Protein AF-A0A4Y2FVD0-F1 (afdb_monomer_lite)

Sequence (126 aa):
MMRSLWSGCLIALPSGAGVAMSVLGGNGASLVGVAISASLLPPTVNCGLLWGLGAIKTVRSLYQNTYVVYDIYNHTVKPALLPPDTYTPTYYPLMDKECAVLGIVSFLLTILNIICIIIAALIILK

Radius of gyration: 20.22 Å; chains: 1; bounding box: 35×23×65 Å

Foldseek 3Di:
DVVVLVVLLVLLQVLLVLQLVQVVVVNRPVVSVVSLCVSLVPLQVLLVVLQVLLVVLVVVQVVFDWDFDPDPDTDTDTPSQADDPVDDQDPDRGSSVSSNVSSVVSVVSSVVSVVSSVVSNVVSVD

Structure (mmCIF, N/CA/C/O backbone):
data_AF-A0A4Y2FVD0-F1
#
_entry.id   AF-A0A4Y2FVD0-F1
#
loop_
_atom_site.group_PDB
_atom_site.id
_atom_site.type_symbol
_atom_site.label_atom_id
_atom_site.label_alt_id
_atom_site.label_comp_id
_atom_site.label_asym_id
_atom_site.label_entity_id
_atom_site.label_seq_id
_atom_site.pdbx_PDB_ins_code
_atom_site.Cartn_x
_atom_site.Cartn_y
_atom_site.Cartn_z
_atom_site.occupancy
_atom_site.B_iso_or_equiv
_atom_site.auth_seq_id
_atom_site.auth_comp_id
_atom_site.auth_asym_id
_atom_site.auth_atom_id
_atom_site.pdbx_PDB_model_num
ATOM 1 N N . MET A 1 1 ? -8.919 -10.065 -3.965 1.00 47.81 1 MET A N 1
ATOM 2 C CA . MET A 1 1 ? -9.178 -8.690 -3.485 1.00 47.81 1 MET A CA 1
ATOM 3 C C . MET A 1 1 ? -10.252 -8.612 -2.392 1.00 47.81 1 MET A C 1
ATOM 5 O O . MET A 1 1 ? -9.992 -8.010 -1.366 1.00 47.81 1 MET A O 1
ATOM 9 N N . MET A 1 2 ? -11.409 -9.284 -2.517 1.00 35.03 2 MET A N 1
ATOM 10 C CA . MET A 1 2 ? -12.434 -9.313 -1.445 1.00 35.03 2 MET A CA 1
ATOM 11 C C . MET A 1 2 ? -11.895 -9.835 -0.089 1.00 35.03 2 MET A C 1
ATOM 13 O O . MET A 1 2 ? -12.249 -9.331 0.972 1.00 35.03 2 MET A O 1
ATOM 17 N N . ARG A 1 3 ? -10.963 -10.803 -0.129 1.00 46.72 3 ARG A N 1
ATOM 18 C CA . ARG A 1 3 ? -10.301 -11.371 1.062 1.00 46.72 3 ARG A CA 1
ATOM 19 C C . ARG A 1 3 ? -9.406 -10.380 1.815 1.00 46.72 3 ARG A C 1
ATOM 21 O O . ARG A 1 3 ? -9.342 -10.479 3.032 1.00 46.72 3 ARG A O 1
ATOM 28 N N . SER A 1 4 ? -8.745 -9.442 1.127 1.00 51.31 4 SER A N 1
ATOM 29 C CA . SER A 1 4 ? -7.853 -8.465 1.777 1.00 51.31 4 SER A CA 1
ATOM 30 C C . SER A 1 4 ? -8.629 -7.342 2.465 1.00 51.31 4 SER A C 1
ATOM 32 O O . SER A 1 4 ? -8.194 -6.842 3.498 1.00 51.31 4 SER A O 1
ATOM 34 N N . LEU A 1 5 ? -9.799 -6.984 1.925 1.00 52.66 5 LEU A N 1
ATOM 35 C CA . LEU A 1 5 ? -10.711 -6.018 2.539 1.00 52.66 5 LEU A CA 1
ATOM 36 C C . LEU A 1 5 ? -11.284 -6.569 3.855 1.00 52.66 5 LEU A C 1
ATOM 38 O O . LEU A 1 5 ? -11.264 -5.893 4.880 1.00 52.66 5 LEU A O 1
ATOM 42 N N . TRP A 1 6 ? -11.726 -7.832 3.836 1.00 49.53 6 TRP A N 1
ATOM 43 C CA . TRP A 1 6 ? -12.277 -8.508 5.012 1.00 49.53 6 TRP A CA 1
ATOM 44 C C . TRP A 1 6 ? -11.220 -8.747 6.097 1.00 49.53 6 TRP A C 1
ATOM 46 O O . TRP A 1 6 ? -11.475 -8.491 7.272 1.00 49.53 6 TRP A O 1
ATOM 56 N N . SER A 1 7 ? -10.011 -9.184 5.720 1.00 50.53 7 SER A N 1
ATOM 57 C CA . SER A 1 7 ? -8.919 -9.372 6.684 1.00 50.53 7 SER A CA 1
ATOM 58 C C . SER A 1 7 ? -8.431 -8.049 7.279 1.00 50.53 7 SER A C 1
ATOM 60 O O . SER A 1 7 ? -8.112 -8.007 8.462 1.00 50.53 7 SER A O 1
ATOM 62 N N . GLY A 1 8 ? -8.407 -6.965 6.491 1.00 54.03 8 GLY A N 1
ATOM 63 C CA . GLY A 1 8 ? -8.070 -5.622 6.975 1.00 54.03 8 GLY A CA 1
ATOM 64 C C . GLY A 1 8 ? -9.090 -5.094 7.984 1.00 54.03 8 GLY A C 1
ATOM 65 O O . GLY A 1 8 ? -8.706 -4.638 9.057 1.00 54.03 8 GLY A O 1
ATOM 66 N N . CYS A 1 9 ? -10.384 -5.264 7.696 1.00 55.81 9 CYS A N 1
ATOM 67 C CA . CYS A 1 9 ? -11.471 -4.887 8.602 1.00 55.81 9 CYS A CA 1
ATOM 68 C C . CYS A 1 9 ? -11.419 -5.667 9.933 1.00 55.81 9 CYS A C 1
ATOM 70 O O . CYS A 1 9 ? -11.507 -5.075 11.009 1.00 55.81 9 CYS A O 1
ATOM 72 N N . LEU A 1 10 ? -11.176 -6.984 9.880 1.00 53.88 10 LEU A N 1
ATOM 73 C CA . LEU A 1 10 ? -11.048 -7.832 11.074 1.00 53.88 10 LEU A CA 1
ATOM 74 C C . LEU A 1 10 ? -9.826 -7.504 11.947 1.00 53.88 10 LEU A C 1
ATOM 76 O O . LEU A 1 10 ? -9.876 -7.739 13.149 1.00 53.88 10 LEU A O 1
ATOM 80 N N . ILE A 1 11 ? -8.747 -6.965 11.372 1.00 56.69 11 ILE A N 1
ATOM 81 C CA . ILE A 1 11 ? -7.537 -6.536 12.101 1.00 56.69 11 ILE A CA 1
ATOM 82 C C . ILE A 1 11 ? -7.644 -5.092 12.612 1.00 56.69 11 ILE A C 1
ATOM 84 O O . ILE A 1 11 ? -7.064 -4.756 13.647 1.00 56.69 11 ILE A O 1
ATOM 88 N N . ALA A 1 12 ? -8.430 -4.244 11.946 1.00 54.38 12 ALA A N 1
ATOM 89 C CA . ALA A 1 12 ? -8.688 -2.877 12.387 1.00 54.38 12 ALA A CA 1
ATOM 90 C C . ALA A 1 12 ? -9.575 -2.819 13.647 1.00 54.38 12 ALA A C 1
ATOM 92 O O . ALA A 1 12 ? -9.362 -1.957 14.501 1.00 54.38 12 ALA A O 1
ATOM 93 N N . LEU A 1 13 ? -10.518 -3.759 13.811 1.00 57.59 13 LEU A N 1
ATOM 94 C CA . LEU A 1 13 ? -11.419 -3.820 14.974 1.00 57.59 13 LEU A CA 1
ATOM 95 C C . LEU A 1 13 ? -10.681 -4.011 16.327 1.00 57.59 13 LEU A C 1
ATOM 97 O O . LEU A 1 13 ? -10.940 -3.230 17.245 1.00 57.59 13 LEU A O 1
ATOM 101 N N . PRO A 1 14 ? -9.722 -4.952 16.477 1.00 60.62 14 PRO A N 1
ATOM 102 C CA . PRO A 1 14 ? -8.895 -5.070 17.684 1.00 60.62 14 PRO A CA 1
ATOM 103 C C . PRO A 1 14 ? -8.025 -3.837 17.959 1.00 60.62 14 PRO A C 1
ATOM 105 O O . PRO A 1 14 ? -7.844 -3.455 19.114 1.00 60.62 14 PRO A O 1
ATOM 108 N N . SER A 1 15 ? -7.501 -3.197 16.906 1.00 56.69 15 SER A N 1
ATOM 109 C CA . SER A 1 15 ? -6.683 -1.980 17.022 1.00 56.69 15 SER A CA 1
ATOM 110 C C . SER A 1 15 ? -7.512 -0.818 17.591 1.00 56.69 15 SER A C 1
ATOM 112 O O . SER A 1 15 ? -7.063 -0.155 18.524 1.00 56.69 15 SER A O 1
ATOM 114 N N . GLY A 1 16 ? -8.761 -0.657 17.126 1.00 56.66 16 GLY A N 1
ATOM 115 C CA . GLY A 1 16 ? -9.752 0.295 17.648 1.00 56.66 16 GLY A CA 1
ATOM 116 C C . GLY A 1 16 ? -10.149 0.061 19.114 1.00 56.66 16 GLY A C 1
ATOM 117 O O . GLY A 1 16 ? -10.238 1.012 19.887 1.00 56.66 16 GLY A O 1
ATOM 118 N N . ALA A 1 17 ? -10.324 -1.198 19.529 1.00 58.28 17 ALA A N 1
ATOM 119 C CA . ALA A 1 17 ? -10.618 -1.551 20.924 1.00 58.28 17 ALA A CA 1
ATOM 120 C C . ALA A 1 17 ? -9.449 -1.223 21.875 1.00 58.28 17 ALA A C 1
ATOM 122 O O . ALA A 1 17 ? -9.663 -0.761 22.998 1.00 58.28 17 ALA A O 1
ATOM 123 N N . GLY A 1 18 ? -8.209 -1.397 21.403 1.00 58.75 18 GLY A N 1
ATOM 124 C CA . GLY A 1 18 ? -7.003 -0.990 22.123 1.00 58.75 18 GLY A CA 1
ATOM 125 C C . GLY A 1 18 ? -6.932 0.520 22.361 1.00 58.75 18 GLY A C 1
ATOM 126 O O . GLY A 1 18 ? -6.541 0.930 23.452 1.00 58.75 18 GLY A O 1
ATOM 127 N N . VAL A 1 19 ? -7.371 1.333 21.384 1.00 55.50 19 VAL A N 1
ATOM 128 C CA . VAL A 1 19 ? -7.453 2.808 21.489 1.00 55.50 19 VAL A CA 1
ATOM 129 C C . VAL A 1 19 ? -8.237 3.234 22.718 1.00 55.50 19 VAL A C 1
ATOM 131 O O . VAL A 1 19 ? -7.783 4.050 23.513 1.00 55.50 19 VAL A O 1
ATOM 134 N N . ALA A 1 20 ? -9.417 2.658 22.890 1.00 54.44 20 ALA A N 1
ATOM 135 C CA . ALA A 1 20 ? -10.321 3.113 23.922 1.00 54.44 20 ALA A CA 1
ATOM 136 C C . ALA A 1 20 ? -10.021 2.514 25.302 1.00 54.44 20 ALA A C 1
ATOM 138 O O . ALA A 1 20 ? -10.077 3.234 26.297 1.00 54.44 20 ALA A O 1
ATOM 139 N N . MET A 1 21 ? -9.591 1.247 25.373 1.00 56.59 21 MET A N 1
ATOM 140 C CA . MET A 1 21 ? -9.108 0.648 26.629 1.00 56.59 21 MET A CA 1
ATOM 141 C C . MET A 1 21 ? -7.924 1.418 27.223 1.00 56.59 21 MET A C 1
ATOM 143 O O . MET A 1 21 ? -7.777 1.500 28.441 1.00 56.59 21 MET A O 1
ATOM 147 N N . SER A 1 22 ? -7.083 2.014 26.380 1.00 56.47 22 SER A N 1
ATOM 148 C CA . SER A 1 22 ? -5.945 2.796 26.849 1.00 56.47 22 SER A CA 1
ATOM 149 C C . SER A 1 22 ? -6.360 4.155 27.425 1.00 56.47 22 SER A C 1
ATOM 151 O O . SER A 1 22 ? -5.794 4.588 28.431 1.00 56.47 22 SER A O 1
ATOM 153 N N . VAL A 1 23 ? -7.349 4.815 26.810 1.00 55.78 23 VAL A N 1
ATOM 154 C CA . VAL A 1 23 ? -7.856 6.120 27.254 1.00 55.78 23 VAL A CA 1
ATOM 155 C C . VAL A 1 23 ? -8.542 5.978 28.616 1.00 55.78 23 VAL A C 1
ATOM 157 O O . VAL A 1 23 ? -8.332 6.820 29.484 1.00 55.78 23 VAL A O 1
ATOM 160 N N . LEU A 1 24 ? -9.258 4.872 28.850 1.00 55.94 24 LEU A N 1
ATOM 161 C CA . LEU A 1 24 ? -9.829 4.528 30.160 1.00 55.94 24 LEU A CA 1
ATOM 162 C C . LEU A 1 24 ? -8.772 4.115 31.207 1.00 55.94 24 LEU A C 1
ATOM 164 O O . LEU A 1 24 ? -8.982 4.319 32.399 1.00 55.94 24 LEU A O 1
ATOM 168 N N . GLY A 1 25 ? -7.631 3.560 30.787 1.00 59.84 25 GLY A N 1
ATOM 169 C CA . GLY A 1 25 ? -6.569 3.067 31.677 1.00 59.84 25 GLY A CA 1
ATOM 170 C C . GLY A 1 25 ? -5.584 4.123 32.201 1.00 59.84 25 GLY A C 1
ATOM 171 O O . GLY A 1 25 ? -4.634 3.765 32.893 1.00 59.84 25 GLY A O 1
ATOM 172 N N . GLY A 1 26 ? -5.746 5.405 31.854 1.00 58.69 26 GLY A N 1
ATOM 173 C CA . GLY A 1 26 ? -4.926 6.509 32.380 1.00 58.69 26 GLY A CA 1
ATOM 174 C C . GLY A 1 26 ? -3.460 6.553 31.914 1.00 58.69 26 GLY A C 1
ATOM 175 O O . GLY A 1 26 ? -2.735 7.466 32.295 1.00 58.69 26 GLY A O 1
ATOM 176 N N . ASN A 1 27 ? -3.018 5.616 31.068 1.00 60.53 27 ASN A N 1
ATOM 177 C CA . ASN A 1 27 ? -1.652 5.565 30.517 1.00 60.53 27 ASN A CA 1
ATOM 178 C C . ASN A 1 27 ? -1.634 5.269 29.003 1.00 60.53 27 ASN A C 1
ATOM 180 O O . ASN A 1 27 ? -0.803 4.527 28.480 1.00 60.53 27 ASN A O 1
ATOM 184 N N . GLY A 1 28 ? -2.633 5.787 28.294 1.00 53.59 28 GLY A N 1
ATOM 185 C CA . GLY A 1 28 ? -3.081 5.160 27.062 1.00 53.59 28 GLY A CA 1
ATOM 186 C C . GLY A 1 28 ? -2.467 5.607 25.743 1.00 53.59 28 GLY A C 1
ATOM 187 O O . GLY A 1 28 ? -2.418 4.828 24.788 1.00 53.59 28 GLY A O 1
ATOM 188 N N . ALA A 1 29 ? -2.028 6.859 25.659 1.00 56.84 29 ALA A N 1
ATOM 189 C CA . ALA A 1 29 ? -1.695 7.472 24.375 1.00 56.84 29 ALA A CA 1
ATOM 190 C C . ALA A 1 29 ? -0.497 6.794 23.680 1.00 56.84 29 ALA A C 1
ATOM 192 O O . ALA A 1 29 ? -0.485 6.671 22.456 1.00 56.84 29 ALA A O 1
ATOM 193 N N . SER A 1 30 ? 0.482 6.297 24.447 1.00 59.12 30 SER A N 1
ATOM 194 C CA . SER A 1 30 ? 1.694 5.670 23.901 1.00 59.12 30 SER A CA 1
ATOM 195 C C . SER A 1 30 ? 1.440 4.263 23.349 1.00 59.12 30 SER A C 1
ATOM 197 O O . SER A 1 30 ? 1.836 3.971 22.222 1.00 59.12 30 SER A O 1
ATOM 199 N N . LEU A 1 31 ? 0.726 3.402 24.086 1.00 61.44 31 LEU A N 1
ATOM 200 C CA . LEU A 1 31 ? 0.438 2.024 23.660 1.00 61.44 31 LEU A CA 1
ATOM 201 C C . LEU A 1 31 ? -0.505 1.988 22.446 1.00 61.44 31 LEU A C 1
ATOM 203 O O . LEU A 1 31 ? -0.407 1.127 21.572 1.00 61.44 31 LEU A O 1
ATOM 207 N N . VAL A 1 32 ? -1.385 2.979 22.362 1.00 67.56 32 VAL A N 1
ATOM 208 C CA . VAL A 1 32 ? -2.351 3.132 21.275 1.00 67.56 32 VAL A CA 1
ATOM 209 C C . VAL A 1 32 ? -1.741 3.683 20.015 1.00 67.56 32 VAL A C 1
ATOM 211 O O . VAL A 1 32 ? -2.029 3.166 18.939 1.00 67.56 32 VAL A O 1
ATOM 214 N N . GLY A 1 33 ? -0.836 4.654 20.136 1.00 67.94 33 GLY A N 1
ATOM 215 C CA . GLY A 1 33 ? -0.044 5.108 19.000 1.00 67.94 33 GLY A CA 1
ATOM 216 C C . GLY A 1 33 ? 0.710 3.950 18.341 1.00 67.94 33 GLY A C 1
ATOM 217 O O . GLY A 1 33 ? 0.710 3.844 17.115 1.00 67.94 33 GLY A O 1
ATOM 218 N N . VAL A 1 34 ? 1.270 3.028 19.135 1.00 69.12 34 VAL A N 1
ATOM 219 C CA . VAL A 1 34 ? 1.967 1.835 18.623 1.00 69.12 34 VAL A CA 1
ATOM 220 C C . VAL A 1 34 ? 1.002 0.864 17.933 1.00 69.12 34 VAL A C 1
ATOM 222 O O . VAL A 1 34 ? 1.288 0.420 16.823 1.00 69.12 34 VAL A O 1
ATOM 225 N N . ALA A 1 35 ? -0.157 0.566 18.529 1.00 71.38 35 ALA A N 1
ATOM 226 C CA . ALA A 1 35 ? -1.143 -0.357 17.955 1.00 71.38 35 ALA A CA 1
ATOM 227 C C . ALA A 1 35 ? -1.807 0.174 16.669 1.00 71.38 35 ALA A C 1
ATOM 229 O O . ALA A 1 35 ? -2.083 -0.602 15.751 1.00 71.38 35 ALA A O 1
ATOM 230 N N . ILE A 1 36 ? -2.041 1.488 16.586 1.00 73.62 36 ILE A N 1
ATOM 231 C CA . ILE A 1 36 ? -2.536 2.164 15.379 1.00 73.62 36 ILE A CA 1
ATOM 232 C C . ILE A 1 36 ? -1.451 2.159 14.299 1.00 73.62 36 ILE A C 1
ATOM 234 O O . ILE A 1 36 ? -1.708 1.811 13.149 1.00 73.62 36 ILE A O 1
ATOM 238 N N . SER A 1 37 ? -0.211 2.491 14.664 1.00 70.62 37 SER A N 1
ATOM 239 C CA . SER A 1 37 ? 0.902 2.480 13.711 1.00 70.62 37 SER A CA 1
ATOM 240 C C . SER A 1 37 ? 1.127 1.077 13.151 1.00 70.62 37 SER A C 1
ATOM 242 O O . SER A 1 37 ? 1.286 0.928 11.945 1.00 70.62 37 SER A O 1
ATOM 244 N N . ALA A 1 38 ? 1.053 0.039 13.990 1.00 73.12 38 ALA A N 1
ATOM 245 C CA . ALA A 1 38 ? 1.193 -1.353 13.572 1.00 73.12 38 ALA A CA 1
ATOM 246 C C . ALA A 1 38 ? 0.073 -1.825 12.624 1.00 73.12 38 ALA A C 1
ATOM 248 O O . ALA A 1 38 ? 0.342 -2.629 11.732 1.00 73.12 38 ALA A O 1
ATOM 249 N N . SER A 1 39 ? -1.162 -1.322 12.768 1.00 69.25 39 SER A N 1
ATOM 250 C CA . SER A 1 39 ? -2.283 -1.684 11.883 1.00 69.25 39 SER A CA 1
ATOM 251 C C . SER A 1 39 ? -2.282 -0.907 10.560 1.00 69.25 39 SER A C 1
ATOM 253 O O . SER A 1 39 ? -2.729 -1.425 9.533 1.00 69.25 39 SER A O 1
ATOM 255 N N . LEU A 1 40 ? -1.736 0.313 10.555 1.00 73.06 40 LEU A N 1
ATOM 256 C CA . LEU A 1 40 ? -1.664 1.180 9.376 1.00 73.06 40 LEU A CA 1
ATOM 257 C C . LEU A 1 40 ? -0.368 1.018 8.568 1.00 73.06 40 LEU A C 1
ATOM 259 O O . LEU A 1 40 ? -0.369 1.303 7.368 1.00 73.06 40 LEU A O 1
ATOM 263 N N . LEU A 1 41 ? 0.722 0.545 9.181 1.00 75.94 41 LEU A N 1
ATOM 264 C CA . LEU A 1 41 ? 2.027 0.365 8.532 1.00 75.94 41 LEU A CA 1
ATOM 265 C C . LEU A 1 41 ? 1.958 -0.549 7.298 1.00 75.94 41 LEU A C 1
ATOM 267 O O . LEU A 1 41 ? 2.384 -0.107 6.231 1.00 75.94 41 LEU A O 1
ATOM 271 N N . PRO A 1 42 ? 1.391 -1.769 7.365 1.00 74.44 42 PRO A N 1
ATOM 272 C CA . PRO A 1 42 ? 1.380 -2.675 6.217 1.00 74.44 42 PRO A CA 1
ATOM 273 C C . PRO A 1 42 ? 0.675 -2.112 4.963 1.00 74.44 42 PRO A C 1
ATOM 275 O O . PRO A 1 42 ? 1.286 -2.134 3.891 1.00 74.44 42 PRO A O 1
ATOM 278 N N . PRO A 1 43 ? -0.556 -1.556 5.040 1.00 78.38 43 PRO A N 1
ATOM 279 C CA . PRO A 1 43 ? -1.222 -1.002 3.858 1.00 78.38 43 PRO A CA 1
ATOM 280 C C . PRO A 1 43 ? -0.614 0.327 3.384 1.00 78.38 43 PRO A C 1
ATOM 282 O O . PRO A 1 43 ? -0.594 0.591 2.178 1.00 78.38 43 PRO A O 1
ATOM 285 N N . THR A 1 44 ? -0.075 1.147 4.293 1.00 81.25 44 THR A N 1
ATOM 286 C CA . THR A 1 44 ? 0.552 2.433 3.936 1.00 81.25 44 THR A CA 1
ATOM 287 C C . THR A 1 44 ? 1.893 2.223 3.237 1.00 81.25 44 THR A C 1
ATOM 289 O O . THR A 1 44 ? 2.150 2.833 2.200 1.00 81.25 44 THR A O 1
ATOM 292 N N . VAL A 1 45 ? 2.728 1.313 3.749 1.00 84.81 45 VAL A N 1
ATOM 293 C CA . VAL A 1 45 ? 4.015 0.963 3.130 1.00 84.81 45 VAL A CA 1
ATOM 294 C C . VAL A 1 45 ? 3.796 0.323 1.764 1.00 84.81 45 VAL A C 1
ATOM 296 O O . VAL A 1 45 ? 4.480 0.689 0.812 1.00 84.81 45 VAL A O 1
ATOM 299 N N . ASN A 1 46 ? 2.807 -0.566 1.630 1.00 82.88 46 ASN A N 1
ATOM 300 C CA . ASN A 1 46 ? 2.469 -1.165 0.341 1.00 82.88 46 ASN A CA 1
ATOM 301 C C . ASN A 1 46 ? 2.016 -0.108 -0.686 1.00 82.88 46 ASN A C 1
ATOM 303 O O . ASN A 1 46 ? 2.493 -0.114 -1.818 1.00 82.88 46 ASN A O 1
ATOM 307 N N . CYS A 1 47 ? 1.175 0.854 -0.284 1.00 85.56 47 CYS A N 1
ATOM 308 C CA . CYS A 1 47 ? 0.793 1.985 -1.137 1.00 85.56 47 CYS A CA 1
ATOM 309 C C . CYS A 1 47 ? 2.016 2.790 -1.601 1.00 85.56 47 CYS A C 1
ATOM 311 O O . CYS A 1 47 ? 2.180 3.047 -2.795 1.00 85.56 47 CYS A O 1
ATOM 313 N N . GLY A 1 48 ? 2.878 3.181 -0.657 1.00 84.56 48 GLY A N 1
ATOM 314 C CA . GLY A 1 48 ? 4.068 3.980 -0.941 1.00 84.56 48 GLY A CA 1
ATOM 315 C C . GLY A 1 48 ? 5.051 3.260 -1.863 1.00 84.56 48 GLY A C 1
ATOM 316 O O . GLY A 1 48 ? 5.569 3.865 -2.800 1.00 84.56 48 GLY A O 1
ATOM 317 N N . LEU A 1 49 ? 5.258 1.957 -1.653 1.00 86.69 49 LEU A N 1
ATOM 318 C CA . LEU A 1 49 ? 6.137 1.146 -2.490 1.00 86.69 49 LEU A CA 1
ATOM 319 C C . LEU A 1 49 ? 5.599 1.022 -3.922 1.00 86.69 49 LEU A C 1
ATOM 321 O O . LEU A 1 49 ? 6.360 1.191 -4.872 1.00 86.69 49 LEU A O 1
ATOM 325 N N . LEU A 1 50 ? 4.296 0.783 -4.092 1.00 87.12 50 LEU A N 1
ATOM 326 C CA . LEU A 1 50 ? 3.658 0.666 -5.409 1.00 87.12 50 LEU A CA 1
ATOM 327 C C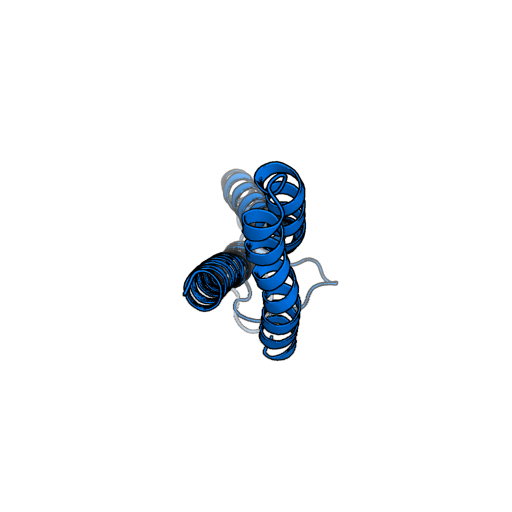 . LEU A 1 50 ? 3.719 1.983 -6.192 1.00 87.12 50 LEU A C 1
ATOM 329 O O . LEU A 1 50 ? 4.125 2.001 -7.353 1.00 87.12 50 LEU A O 1
ATOM 333 N N . TRP A 1 51 ? 3.399 3.112 -5.561 1.00 88.25 51 TRP A N 1
ATOM 334 C CA . TRP A 1 51 ? 3.529 4.415 -6.219 1.00 88.25 51 TRP A CA 1
ATOM 335 C C . TRP A 1 51 ? 4.984 4.813 -6.476 1.00 88.25 51 TRP A C 1
ATOM 337 O O . TRP A 1 51 ? 5.272 5.367 -7.535 1.00 88.25 51 TRP A O 1
ATOM 347 N N . GLY A 1 52 ? 5.913 4.479 -5.578 1.00 88.94 52 GLY A N 1
ATOM 348 C CA . GLY A 1 52 ? 7.346 4.696 -5.785 1.00 88.94 52 GLY A CA 1
ATOM 349 C C . GLY A 1 52 ? 7.895 3.895 -6.968 1.00 88.94 52 GLY A C 1
ATOM 350 O O . GLY A 1 52 ? 8.577 4.445 -7.831 1.00 88.94 52 GLY A O 1
ATOM 351 N N . LEU A 1 53 ? 7.542 2.611 -7.068 1.00 87.88 53 LEU A N 1
ATOM 352 C CA . LEU A 1 53 ? 7.900 1.764 -8.208 1.00 87.88 53 LEU A CA 1
ATOM 353 C C . LEU A 1 53 ? 7.262 2.264 -9.509 1.00 87.88 53 LEU A C 1
ATOM 355 O O . LEU A 1 53 ? 7.936 2.307 -10.540 1.00 87.88 53 LEU A O 1
ATOM 359 N N . GLY A 1 54 ? 5.999 2.697 -9.460 1.00 87.06 54 GLY A N 1
ATOM 360 C CA . GLY A 1 54 ? 5.327 3.362 -10.575 1.00 87.06 54 GLY A CA 1
ATOM 361 C C . GLY A 1 54 ? 6.081 4.611 -11.038 1.00 8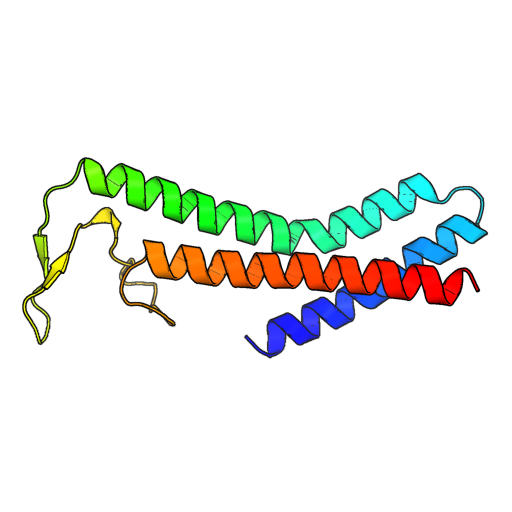7.06 54 GLY A C 1
ATOM 362 O O . GLY A 1 54 ? 6.374 4.738 -12.224 1.00 87.06 54 GLY A O 1
ATOM 363 N N . ALA A 1 55 ? 6.483 5.482 -10.109 1.00 87.50 55 ALA A N 1
ATOM 364 C CA . ALA A 1 55 ? 7.235 6.702 -10.398 1.00 87.50 55 ALA A CA 1
ATOM 365 C C . ALA A 1 55 ? 8.627 6.417 -10.986 1.00 87.50 55 ALA A C 1
ATOM 367 O O . ALA A 1 55 ? 9.039 7.046 -11.956 1.00 87.50 55 ALA A O 1
ATOM 368 N N . ILE A 1 56 ? 9.353 5.425 -10.462 1.00 88.56 56 ILE A N 1
ATOM 369 C CA . ILE A 1 56 ? 10.650 5.023 -11.030 1.00 88.56 56 ILE A CA 1
ATOM 370 C C . ILE A 1 56 ? 10.463 4.510 -12.461 1.00 88.56 56 ILE A C 1
ATOM 372 O O . ILE A 1 56 ? 11.253 4.841 -13.347 1.00 88.56 56 ILE A O 1
ATOM 376 N N . LYS A 1 57 ? 9.408 3.729 -12.719 1.00 85.81 57 LYS A N 1
ATOM 377 C CA . LYS A 1 57 ? 9.096 3.227 -14.063 1.00 85.81 57 LYS A CA 1
ATOM 378 C C . LYS A 1 57 ? 8.703 4.344 -15.027 1.00 85.81 57 LYS A C 1
ATOM 380 O O . LYS A 1 57 ? 9.155 4.315 -16.171 1.00 85.81 57 LYS A O 1
ATOM 385 N N . THR A 1 58 ? 7.928 5.340 -14.593 1.00 85.81 58 THR A N 1
ATOM 386 C CA . THR A 1 58 ? 7.581 6.497 -15.436 1.00 85.81 58 THR A CA 1
ATOM 387 C C . THR A 1 58 ? 8.797 7.373 -15.722 1.00 85.81 58 THR A C 1
ATOM 389 O O . THR A 1 58 ? 8.979 7.781 -16.865 1.00 85.81 58 THR A O 1
ATOM 392 N N . VAL A 1 59 ? 9.685 7.588 -14.747 1.00 88.00 59 VAL A N 1
ATOM 393 C CA . VAL A 1 59 ? 10.948 8.316 -14.957 1.00 88.00 59 VAL A CA 1
ATOM 394 C C . VAL A 1 59 ? 11.866 7.550 -15.909 1.00 88.00 59 VAL A C 1
ATOM 396 O O . VAL A 1 59 ? 12.352 8.114 -16.885 1.00 88.00 59 VAL A O 1
ATOM 399 N N . ARG A 1 60 ? 12.065 6.243 -15.696 1.00 85.81 60 ARG A N 1
ATOM 400 C CA . ARG A 1 60 ? 12.901 5.399 -16.569 1.00 85.81 60 ARG A CA 1
ATOM 401 C C . ARG A 1 60 ? 12.357 5.336 -17.996 1.00 85.81 60 ARG A C 1
ATOM 403 O O . ARG A 1 60 ? 13.127 5.336 -18.952 1.00 85.81 60 ARG A O 1
ATOM 410 N N . SER A 1 61 ? 11.035 5.335 -18.135 1.00 84.50 61 SER A N 1
ATOM 411 C CA . SER A 1 61 ? 10.328 5.407 -19.412 1.00 84.50 61 SER A CA 1
ATOM 412 C C . SER A 1 61 ? 10.726 6.646 -20.232 1.00 84.50 61 SER A C 1
ATOM 414 O O . SER A 1 61 ? 10.808 6.549 -21.455 1.00 84.50 61 SER A O 1
ATOM 416 N N . LEU A 1 62 ? 11.074 7.781 -19.614 1.00 83.94 62 LEU A N 1
ATOM 417 C CA . LEU A 1 62 ? 11.519 8.980 -20.344 1.00 83.94 62 LEU A CA 1
ATOM 418 C C . LEU A 1 62 ? 12.866 8.792 -21.056 1.00 83.94 62 LEU A C 1
ATOM 420 O O . LEU A 1 62 ? 13.061 9.340 -22.135 1.00 83.94 62 LEU A O 1
ATOM 424 N N . TYR A 1 63 ? 13.762 7.986 -20.486 1.00 84.00 63 TYR A N 1
ATOM 425 C CA . TYR A 1 63 ? 15.113 7.758 -21.013 1.00 84.00 63 TYR A CA 1
ATOM 426 C C . TYR A 1 63 ? 15.210 6.572 -21.977 1.00 84.00 63 TYR A C 1
ATOM 428 O O . TYR A 1 63 ? 16.258 6.350 -22.580 1.00 84.00 63 TYR A O 1
ATOM 436 N N . GLN A 1 64 ? 14.143 5.783 -22.117 1.00 82.75 64 GLN A N 1
ATOM 437 C CA . GLN A 1 64 ? 14.137 4.597 -22.968 1.00 82.75 64 GLN A CA 1
ATOM 438 C C . GLN A 1 64 ? 13.365 4.831 -24.267 1.00 82.75 64 GLN A C 1
ATOM 440 O O . GLN A 1 64 ? 12.242 5.358 -24.273 1.00 82.75 64 GLN A O 1
ATOM 445 N N . ASN A 1 65 ? 13.962 4.370 -25.369 1.00 77.56 65 ASN A N 1
ATOM 446 C CA . ASN A 1 65 ? 13.291 4.295 -26.658 1.00 77.56 65 ASN A CA 1
ATOM 447 C C . ASN A 1 65 ? 12.163 3.261 -26.623 1.00 77.56 65 ASN A C 1
ATOM 449 O O . ASN A 1 65 ? 12.247 2.228 -25.955 1.00 77.56 65 ASN A O 1
ATOM 453 N N . THR A 1 66 ? 11.090 3.573 -27.343 1.00 77.31 66 THR A N 1
ATOM 454 C CA . THR A 1 66 ? 9.982 2.651 -27.591 1.00 77.31 66 THR A CA 1
ATOM 455 C C . THR A 1 66 ? 10.473 1.450 -28.382 1.00 77.31 66 THR A C 1
ATOM 457 O O . THR A 1 66 ? 11.209 1.600 -29.355 1.00 77.31 66 THR A O 1
ATOM 460 N N . TYR A 1 67 ? 10.024 0.269 -27.980 1.00 70.44 67 TYR A N 1
ATOM 461 C CA . TYR A 1 67 ? 10.219 -0.977 -28.700 1.00 70.44 67 TYR A CA 1
ATOM 462 C C . TYR A 1 67 ? 8.850 -1.512 -29.110 1.00 70.44 67 TYR A C 1
ATOM 464 O O . TYR A 1 67 ? 7.844 -1.302 -28.426 1.00 70.44 67 TYR A O 1
ATOM 472 N N . VAL A 1 68 ? 8.801 -2.145 -30.275 1.00 69.00 68 VAL A N 1
ATOM 473 C CA . VAL A 1 68 ? 7.579 -2.787 -30.750 1.00 69.00 68 VAL A CA 1
ATOM 474 C C . VAL A 1 68 ? 7.503 -4.142 -30.067 1.00 69.00 68 VAL A C 1
ATOM 476 O O . VAL A 1 68 ? 8.435 -4.940 -30.176 1.00 69.00 68 VAL A O 1
ATOM 479 N N . VAL A 1 69 ? 6.415 -4.385 -29.346 1.00 72.31 69 VAL A N 1
ATOM 480 C CA . VAL A 1 69 ? 6.113 -5.721 -28.836 1.00 72.31 69 VAL A CA 1
ATOM 481 C C . VAL A 1 69 ? 5.209 -6.385 -29.858 1.00 72.31 69 VAL A C 1
ATOM 483 O O . VAL A 1 69 ? 4.158 -5.850 -30.216 1.00 72.31 69 VAL A O 1
ATOM 486 N N . TYR A 1 70 ? 5.670 -7.523 -30.369 1.00 63.75 70 TYR A N 1
ATOM 487 C CA . TYR A 1 70 ? 4.928 -8.352 -31.309 1.00 63.75 70 TYR A CA 1
ATOM 488 C C . TYR A 1 70 ? 3.909 -9.188 -30.531 1.00 63.75 70 TYR A C 1
ATOM 490 O O . TYR A 1 70 ? 4.172 -10.335 -30.181 1.00 63.75 70 TYR A O 1
ATOM 498 N N . ASP A 1 71 ? 2.770 -8.577 -30.222 1.00 68.44 71 ASP A N 1
ATOM 499 C CA . ASP A 1 71 ? 1.556 -9.272 -29.787 1.00 68.44 71 ASP A CA 1
ATOM 500 C C . ASP A 1 71 ? 0.535 -9.290 -30.951 1.00 68.44 71 ASP A C 1
ATOM 502 O O . ASP A 1 71 ? 0.839 -8.822 -32.051 1.00 68.44 71 ASP A O 1
ATOM 506 N N . ILE A 1 72 ? -0.684 -9.802 -30.741 1.00 63.78 72 ILE A N 1
ATOM 507 C CA . ILE A 1 72 ? -1.768 -9.900 -31.750 1.00 63.78 72 ILE A CA 1
ATOM 508 C C . ILE A 1 72 ? -2.039 -8.555 -32.463 1.00 63.78 72 ILE A C 1
ATOM 510 O O . ILE A 1 72 ? -2.461 -8.526 -33.620 1.00 63.78 72 ILE A O 1
ATOM 514 N N . TYR A 1 73 ? -1.743 -7.437 -31.798 1.00 62.81 73 TYR A N 1
ATOM 515 C CA . TYR A 1 73 ? -1.715 -6.101 -32.382 1.00 62.81 73 TYR A CA 1
ATOM 516 C C . TYR A 1 73 ? -0.337 -5.489 -32.120 1.00 62.81 73 TYR A C 1
ATOM 518 O O . TYR A 1 73 ? 0.073 -5.381 -30.966 1.00 62.81 73 TYR A O 1
ATOM 526 N N . ASN A 1 74 ? 0.368 -5.059 -33.171 1.00 66.19 74 ASN A N 1
ATOM 527 C CA . ASN A 1 74 ? 1.654 -4.367 -33.039 1.00 66.19 74 ASN A CA 1
ATOM 528 C C . ASN A 1 74 ? 1.467 -3.081 -32.221 1.00 66.19 74 ASN A C 1
ATOM 530 O O . ASN A 1 74 ? 1.024 -2.064 -32.760 1.00 66.19 74 ASN A O 1
ATOM 534 N N . HIS A 1 75 ? 1.812 -3.108 -30.933 1.00 70.44 75 HIS A N 1
ATOM 535 C CA . HIS A 1 75 ? 1.821 -1.914 -30.097 1.00 70.44 75 HIS A CA 1
ATOM 536 C C . HIS A 1 75 ? 3.254 -1.450 -29.819 1.00 70.44 75 HIS A C 1
ATOM 538 O O . HIS A 1 75 ? 4.189 -2.236 -29.649 1.00 70.44 75 HIS A O 1
ATOM 544 N N . THR A 1 76 ? 3.451 -0.136 -29.802 1.00 74.25 76 THR A N 1
ATOM 545 C CA . THR A 1 76 ? 4.711 0.474 -29.375 1.00 74.25 76 THR A CA 1
ATOM 546 C C . THR A 1 76 ? 4.622 0.754 -27.887 1.00 74.25 76 THR A C 1
ATOM 548 O O . THR A 1 76 ? 3.838 1.600 -27.456 1.00 74.25 76 THR A O 1
ATOM 551 N N . VAL A 1 77 ? 5.434 0.064 -27.100 1.00 78.06 77 VAL A N 1
ATOM 552 C CA . VAL A 1 77 ? 5.497 0.237 -25.647 1.00 78.06 77 VAL A CA 1
ATOM 553 C C . VAL A 1 77 ? 6.938 0.514 -25.236 1.00 78.06 77 VAL A C 1
ATOM 555 O O . VAL A 1 77 ? 7.874 0.346 -26.011 1.00 78.06 77 VAL A O 1
ATOM 558 N N . LYS A 1 78 ? 7.144 1.054 -24.038 1.00 81.88 78 LYS A N 1
ATOM 559 C CA . LYS A 1 78 ? 8.482 1.380 -23.520 1.00 81.88 78 LYS A CA 1
ATOM 560 C C . LYS A 1 78 ? 8.912 0.314 -22.514 1.00 81.88 78 LYS A C 1
ATOM 562 O O . LYS A 1 78 ? 8.083 -0.098 -21.707 1.00 81.88 78 LYS A O 1
ATOM 567 N N . PRO A 1 79 ? 10.178 -0.138 -22.516 1.00 76.88 79 PRO A N 1
ATOM 568 C CA . PRO A 1 79 ? 10.554 -1.382 -21.833 1.00 76.88 79 PRO A CA 1
ATOM 569 C C . PRO A 1 79 ? 10.469 -1.295 -20.313 1.00 76.88 79 PRO A C 1
ATOM 571 O O . PRO A 1 79 ? 10.179 -2.287 -19.654 1.00 76.88 79 PRO A O 1
ATOM 574 N N . ALA A 1 80 ? 10.602 -0.098 -19.737 1.00 78.44 80 ALA A N 1
ATOM 575 C CA . ALA A 1 80 ? 10.325 0.143 -18.319 1.00 78.44 80 ALA A CA 1
ATOM 576 C C . ALA A 1 80 ? 8.882 -0.179 -17.890 1.00 78.44 80 ALA A C 1
ATOM 578 O O . ALA A 1 80 ? 8.649 -0.501 -16.719 1.00 78.44 80 ALA A O 1
ATOM 579 N N . LEU A 1 81 ? 7.922 -0.040 -18.806 1.00 82.12 81 LEU A N 1
ATOM 580 C CA . LEU A 1 81 ? 6.493 -0.145 -18.521 1.00 82.12 81 LEU A CA 1
ATOM 581 C C . LEU A 1 81 ? 5.978 -1.576 -18.612 1.00 82.12 81 LEU A C 1
ATOM 583 O O . LEU A 1 81 ? 4.859 -1.821 -18.168 1.00 82.12 81 LEU A O 1
ATOM 587 N N . LEU A 1 82 ? 6.778 -2.516 -19.117 1.00 82.12 82 LEU A N 1
ATOM 588 C CA . LEU A 1 82 ? 6.340 -3.897 -19.174 1.00 82.12 82 LEU A CA 1
ATOM 589 C C . LEU A 1 82 ? 6.439 -4.596 -17.815 1.00 82.12 82 LEU A C 1
ATOM 591 O O . LEU A 1 82 ? 7.319 -4.286 -16.991 1.00 82.12 82 LEU A O 1
ATOM 595 N N . PRO A 1 83 ? 5.495 -5.511 -17.551 1.00 80.62 83 PRO A N 1
ATOM 596 C CA . PRO A 1 83 ? 5.609 -6.432 -16.442 1.00 80.62 83 PRO A CA 1
ATOM 597 C C . PRO A 1 83 ? 6.747 -7.438 -16.703 1.00 80.62 83 PRO A C 1
ATOM 599 O O . PRO A 1 83 ? 7.030 -7.759 -17.856 1.00 80.62 83 PRO A O 1
ATOM 602 N N . PRO A 1 84 ? 7.432 -7.918 -15.652 1.00 80.31 84 PRO A N 1
ATOM 603 C CA . PRO A 1 84 ? 8.322 -9.068 -15.764 1.00 80.31 84 PRO A CA 1
ATOM 604 C C . PRO A 1 84 ? 7.513 -10.334 -16.079 1.00 80.31 84 PRO A C 1
ATOM 606 O O . PRO A 1 84 ? 6.358 -10.435 -15.670 1.00 80.31 84 PRO A O 1
ATOM 609 N N . ASP A 1 85 ? 8.139 -11.325 -16.716 1.00 76.25 85 ASP A N 1
ATOM 610 C CA . ASP A 1 85 ? 7.476 -12.566 -17.168 1.00 76.25 85 ASP A CA 1
ATOM 611 C C . ASP A 1 85 ? 6.826 -13.381 -16.032 1.00 76.25 85 ASP A C 1
ATOM 613 O O . ASP A 1 85 ? 5.942 -14.203 -16.257 1.00 76.25 85 ASP A O 1
ATOM 617 N N . THR A 1 86 ? 7.242 -13.144 -14.786 1.00 81.25 86 THR A N 1
ATOM 618 C CA . THR A 1 86 ? 6.694 -13.773 -13.576 1.00 81.25 86 THR A CA 1
ATOM 619 C C . THR A 1 86 ? 5.446 -13.084 -13.023 1.00 81.25 86 THR A C 1
ATOM 621 O O . THR A 1 86 ? 4.849 -13.589 -12.072 1.00 81.25 86 THR A O 1
ATOM 624 N N . TYR A 1 87 ? 5.046 -11.935 -13.574 1.00 77.56 87 TYR A N 1
ATOM 625 C CA . TYR A 1 87 ? 3.913 -11.151 -13.095 1.00 77.56 87 TYR A CA 1
ATOM 626 C C . TYR A 1 87 ? 2.830 -11.035 -14.166 1.00 77.56 87 TYR A C 1
ATOM 628 O O . TYR A 1 87 ? 3.021 -10.409 -15.206 1.00 77.56 87 TYR A O 1
ATOM 636 N N . THR A 1 88 ? 1.653 -11.583 -13.872 1.00 79.19 88 THR A N 1
ATOM 637 C CA . THR A 1 88 ? 0.474 -11.443 -14.728 1.00 79.19 88 THR A CA 1
ATOM 638 C C . THR A 1 88 ? -0.327 -10.201 -14.316 1.00 79.19 88 THR A C 1
ATOM 640 O O . THR A 1 88 ? -0.862 -10.188 -13.200 1.00 79.19 88 THR A O 1
ATOM 643 N N . PRO A 1 89 ? -0.433 -9.164 -15.167 1.00 78.69 89 PRO A N 1
ATOM 644 C CA . PRO A 1 89 ? -1.242 -7.985 -14.867 1.00 78.69 89 PRO A CA 1
ATOM 645 C C . PRO A 1 89 ? -2.723 -8.339 -14.689 1.00 78.69 89 PRO A C 1
ATOM 647 O O . PRO A 1 89 ? -3.230 -9.258 -15.330 1.00 78.69 89 PRO A O 1
ATOM 650 N N . THR A 1 90 ? -3.421 -7.600 -13.822 1.00 78.62 90 THR A N 1
ATOM 651 C CA . THR A 1 90 ? -4.840 -7.849 -13.498 1.00 78.62 90 THR A CA 1
ATOM 652 C C . THR A 1 90 ? -5.785 -6.734 -13.933 1.00 78.62 90 THR A C 1
ATOM 654 O O . THR A 1 90 ? -6.917 -7.056 -14.286 1.00 78.62 90 THR A O 1
ATOM 657 N N . TYR A 1 91 ? -5.369 -5.460 -13.943 1.00 76.50 91 TYR A N 1
ATOM 658 C CA . TYR A 1 91 ? -6.243 -4.351 -14.376 1.00 76.50 91 TYR A CA 1
ATOM 659 C C . TYR A 1 91 ? -5.866 -3.800 -15.757 1.00 76.50 91 TYR A C 1
ATOM 661 O O . TYR A 1 91 ? -6.735 -3.520 -16.577 1.00 76.50 91 TYR A O 1
ATOM 669 N N . TYR A 1 92 ? -4.573 -3.663 -16.022 1.00 80.12 92 TYR A N 1
ATOM 670 C CA . TYR A 1 92 ? -3.966 -2.988 -17.156 1.00 80.12 92 TYR A CA 1
ATOM 671 C C . TYR A 1 92 ? -2.681 -3.709 -17.584 1.00 80.12 92 TYR A C 1
ATOM 673 O O . TYR A 1 92 ? -1.909 -4.158 -16.745 1.00 80.12 92 TYR A O 1
ATOM 681 N N . PRO A 1 93 ? -2.378 -3.764 -18.890 1.00 78.00 93 PRO A N 1
ATOM 682 C CA . PRO A 1 93 ? -1.156 -4.399 -19.390 1.00 78.00 93 PRO A CA 1
ATOM 683 C C . PRO A 1 93 ? 0.123 -3.601 -19.068 1.00 78.00 93 PRO A C 1
ATOM 685 O O . PRO A 1 93 ? 1.227 -4.132 -19.151 1.00 78.00 93 PRO A O 1
ATOM 688 N N . LEU A 1 94 ? -0.016 -2.320 -18.711 1.00 83.94 94 LEU A N 1
ATOM 689 C CA . LEU A 1 94 ? 1.088 -1.404 -18.433 1.00 83.94 94 LEU A CA 1
ATOM 690 C C . LEU A 1 94 ? 1.346 -1.306 -16.926 1.00 83.94 94 LEU A C 1
ATOM 692 O O . LEU A 1 94 ? 0.440 -1.014 -16.143 1.00 83.94 94 LEU A O 1
ATOM 696 N N . MET A 1 95 ? 2.602 -1.485 -16.515 1.00 84.06 95 MET A N 1
ATOM 697 C CA . MET A 1 95 ? 2.952 -1.565 -15.099 1.00 84.06 95 MET A CA 1
ATOM 698 C C . MET A 1 95 ? 2.787 -0.236 -14.346 1.00 84.06 95 MET A C 1
ATOM 700 O O . MET A 1 95 ? 2.546 -0.252 -13.143 1.00 84.06 95 MET A O 1
ATOM 704 N N . ASP A 1 96 ? 2.918 0.920 -15.002 1.00 82.81 96 ASP A N 1
ATOM 705 C CA . ASP A 1 96 ? 2.670 2.220 -14.356 1.00 82.81 96 ASP A CA 1
ATOM 706 C C . ASP A 1 96 ? 1.215 2.334 -13.888 1.00 82.81 96 ASP A C 1
ATOM 708 O O . ASP A 1 96 ? 0.955 2.740 -12.755 1.00 82.81 96 ASP A O 1
ATOM 712 N N . LYS A 1 97 ? 0.274 1.922 -14.744 1.00 82.25 97 LYS A N 1
ATOM 713 C CA . LYS A 1 97 ? -1.159 1.925 -14.448 1.00 82.25 97 LYS A CA 1
ATOM 714 C C . LYS A 1 97 ? -1.513 0.855 -13.425 1.00 82.25 97 LYS A C 1
ATOM 716 O O . LYS A 1 97 ? -2.244 1.160 -12.486 1.00 82.25 97 LYS A O 1
ATOM 721 N N . GLU A 1 98 ? -0.930 -0.338 -13.533 1.00 83.88 98 GLU A N 1
ATOM 722 C CA . GLU A 1 98 ? -1.089 -1.392 -12.523 1.00 83.88 98 GLU A CA 1
ATOM 723 C C . GLU A 1 98 ? -0.638 -0.935 -11.136 1.00 83.88 98 GLU A C 1
ATOM 725 O O . GLU A 1 98 ? -1.397 -1.034 -10.173 1.00 83.88 98 GLU A O 1
ATOM 730 N N . CYS A 1 99 ? 0.575 -0.383 -11.022 1.00 84.75 99 CYS A N 1
ATOM 731 C CA . CYS A 1 99 ? 1.089 0.129 -9.751 1.00 84.75 99 CYS A CA 1
ATOM 732 C C . CYS A 1 99 ? 0.233 1.276 -9.211 1.00 84.75 99 CYS A C 1
ATOM 734 O O . CYS A 1 99 ? -0.001 1.345 -8.005 1.00 84.75 99 CYS A O 1
ATOM 736 N N . ALA A 1 100 ? -0.256 2.165 -10.082 1.00 86.31 100 ALA A N 1
ATOM 737 C CA . ALA A 1 100 ? -1.122 3.262 -9.671 1.00 86.31 100 ALA A CA 1
ATOM 738 C C . ALA A 1 100 ? -2.435 2.745 -9.063 1.00 86.31 100 ALA A C 1
ATOM 740 O O . ALA A 1 100 ? -2.798 3.173 -7.967 1.00 86.31 100 ALA A O 1
ATOM 741 N N . VAL A 1 101 ? -3.108 1.798 -9.728 1.00 84.19 101 VAL A N 1
ATOM 742 C CA . VAL A 1 101 ? -4.379 1.213 -9.267 1.00 84.19 101 VAL A CA 1
ATOM 743 C C . VAL A 1 101 ? -4.189 0.403 -7.989 1.00 84.19 101 VAL A C 1
ATOM 745 O O . VAL A 1 101 ? -4.934 0.595 -7.030 1.00 84.19 101 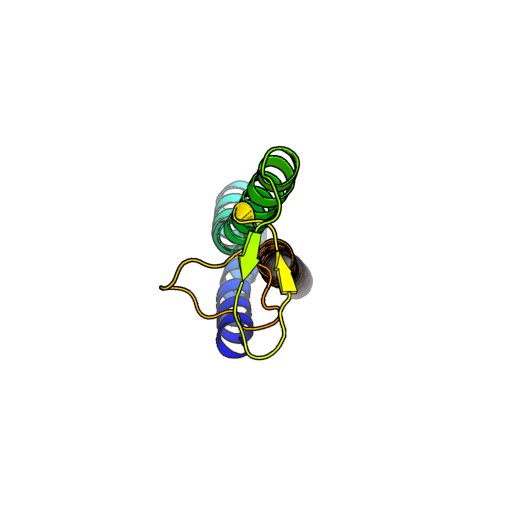VAL A O 1
ATOM 748 N N . LEU A 1 102 ? -3.168 -0.454 -7.926 1.00 83.44 102 LEU A N 1
ATOM 749 C CA . LEU A 1 102 ? -2.858 -1.223 -6.718 1.00 83.44 102 LEU A CA 1
ATOM 750 C C . LEU A 1 102 ? -2.499 -0.304 -5.539 1.00 83.44 102 LEU A C 1
ATOM 752 O O . LEU A 1 102 ? -2.913 -0.562 -4.408 1.00 83.44 102 LEU A O 1
ATOM 756 N N . GLY A 1 103 ? -1.784 0.795 -5.802 1.00 84.44 103 GLY A N 1
ATOM 757 C CA . GLY A 1 103 ? -1.499 1.830 -4.811 1.00 84.44 103 GLY A CA 1
ATOM 758 C C . GLY A 1 103 ? -2.771 2.513 -4.306 1.00 84.44 103 GLY A C 1
ATOM 759 O O . GLY A 1 103 ? -2.981 2.577 -3.098 1.00 84.44 103 GLY A O 1
ATOM 760 N N . ILE A 1 104 ? -3.676 2.921 -5.207 1.00 84.62 104 ILE A N 1
ATOM 761 C CA . ILE A 1 104 ? -4.978 3.521 -4.852 1.00 84.62 104 ILE A CA 1
ATOM 762 C C . ILE A 1 104 ? -5.804 2.570 -3.983 1.00 84.62 104 ILE A C 1
ATOM 764 O O . ILE A 1 104 ? -6.382 2.986 -2.985 1.00 84.62 104 ILE A O 1
ATOM 768 N N . VAL A 1 105 ? -5.843 1.283 -4.320 1.00 82.56 105 VAL A N 1
ATOM 769 C CA . VAL A 1 105 ? -6.546 0.272 -3.518 1.00 82.56 105 VAL A CA 1
ATOM 770 C C . VAL A 1 105 ? -5.961 0.189 -2.112 1.00 82.56 105 VAL A C 1
ATOM 772 O O . VAL A 1 105 ? -6.704 0.172 -1.131 1.00 82.56 105 VAL A O 1
ATOM 775 N N . SER A 1 106 ? -4.633 0.144 -2.005 1.00 82.19 106 SER A N 1
ATOM 776 C CA . SER A 1 106 ? -3.942 0.083 -0.717 1.00 82.19 106 SER A CA 1
ATOM 777 C C . SER A 1 106 ? -4.204 1.346 0.110 1.00 82.19 106 SER A C 1
ATOM 779 O O . SER A 1 106 ? -4.440 1.251 1.311 1.00 82.19 106 SER A O 1
ATOM 781 N N . PHE A 1 107 ? -4.255 2.511 -0.537 1.00 82.06 107 PHE A N 1
ATOM 782 C CA . PHE A 1 107 ? -4.625 3.786 0.075 1.00 82.06 107 PHE A CA 1
ATOM 783 C C . PHE A 1 107 ? -6.089 3.827 0.543 1.00 82.06 107 PHE A C 1
ATOM 785 O O . PHE A 1 107 ? -6.397 4.317 1.622 1.00 82.06 107 PHE A O 1
ATOM 792 N N . LEU A 1 108 ? -7.023 3.260 -0.219 1.00 81.62 108 LEU A N 1
ATOM 793 C CA . LEU A 1 108 ? -8.416 3.161 0.224 1.00 81.62 108 LEU A CA 1
ATOM 794 C C . LEU A 1 108 ? -8.549 2.262 1.461 1.00 81.62 108 LEU A C 1
ATOM 796 O O . LEU A 1 108 ? -9.332 2.578 2.356 1.00 81.62 108 LEU A O 1
ATOM 800 N N . LEU A 1 109 ? -7.753 1.190 1.562 1.00 76.81 109 LEU A N 1
ATOM 801 C CA . LEU A 1 109 ? -7.682 0.387 2.787 1.00 76.81 109 LEU A CA 1
ATOM 802 C C . LEU A 1 109 ? -7.135 1.180 3.981 1.00 76.81 109 LEU A C 1
ATOM 804 O O . LEU A 1 109 ? -7.634 0.990 5.088 1.00 76.81 109 LEU A O 1
ATOM 808 N N . THR A 1 110 ? -6.135 2.054 3.800 1.00 80.31 110 THR A N 1
ATOM 809 C CA . THR A 1 110 ? -5.633 2.876 4.918 1.00 80.31 110 THR A CA 1
ATOM 810 C C . THR A 1 110 ? -6.716 3.825 5.417 1.00 80.31 110 THR A C 1
ATOM 812 O O . THR A 1 110 ? -6.938 3.905 6.624 1.00 80.31 110 THR A O 1
ATOM 815 N N . ILE A 1 111 ? -7.448 4.473 4.505 1.00 78.94 111 ILE A N 1
ATOM 816 C CA . ILE A 1 111 ? -8.574 5.348 4.849 1.00 78.94 111 ILE A CA 1
ATOM 817 C C . ILE A 1 111 ? -9.667 4.566 5.582 1.00 78.94 111 ILE A C 1
ATOM 819 O O . ILE A 1 111 ? -10.127 5.009 6.633 1.00 78.94 111 ILE A O 1
ATOM 823 N N . LEU A 1 112 ? -10.062 3.394 5.075 1.00 75.25 112 LEU A N 1
ATOM 824 C CA . LEU A 1 112 ? -11.059 2.548 5.736 1.00 75.25 112 LEU A CA 1
ATOM 825 C C . LEU A 1 112 ? -10.615 2.144 7.147 1.00 75.25 112 LEU A C 1
ATOM 827 O O . LEU A 1 112 ? -11.406 2.251 8.081 1.00 75.25 112 LEU A O 1
ATOM 831 N N . ASN A 1 113 ? -9.349 1.759 7.327 1.00 76.75 113 ASN A N 1
ATOM 832 C CA . ASN A 1 113 ? -8.807 1.426 8.645 1.00 76.75 113 ASN A CA 1
ATOM 833 C C . ASN A 1 113 ? -8.855 2.628 9.605 1.00 76.75 113 ASN A C 1
ATOM 835 O O . ASN A 1 113 ? -9.233 2.460 10.764 1.00 76.75 113 ASN A O 1
ATOM 839 N N . ILE A 1 114 ? -8.537 3.840 9.134 1.00 78.69 114 ILE A N 1
ATOM 840 C CA . ILE A 1 114 ? -8.643 5.075 9.932 1.00 78.69 114 ILE A CA 1
ATOM 841 C C . ILE A 1 114 ? -10.099 5.333 10.341 1.00 78.69 114 ILE A C 1
ATOM 843 O O . ILE A 1 114 ? -10.368 5.597 11.512 1.00 78.69 114 ILE A O 1
ATOM 847 N N . ILE A 1 115 ? -11.047 5.210 9.406 1.00 77.88 115 ILE A N 1
ATOM 848 C CA . ILE A 1 115 ? -12.479 5.382 9.687 1.00 77.88 115 ILE A CA 1
ATOM 849 C C . ILE A 1 115 ? -12.948 4.363 10.737 1.00 77.88 115 ILE A C 1
ATOM 851 O O . ILE A 1 115 ? -13.623 4.743 11.692 1.00 77.88 115 ILE A O 1
ATOM 855 N N . CYS A 1 116 ? -12.552 3.091 10.617 1.00 73.88 116 CYS A N 1
ATOM 856 C CA . CYS A 1 116 ? -12.880 2.054 11.597 1.00 73.88 116 CYS A CA 1
ATOM 857 C C . CYS A 1 116 ? -12.338 2.374 12.999 1.00 73.88 116 CYS A C 1
ATOM 859 O O . CYS A 1 116 ? -13.062 2.196 13.978 1.00 73.88 116 CYS A O 1
ATOM 861 N N . ILE A 1 117 ? -11.102 2.878 13.106 1.00 75.94 117 ILE A N 1
ATOM 862 C CA . ILE A 1 117 ? -10.511 3.289 14.390 1.00 75.94 117 ILE A CA 1
ATOM 863 C C . ILE A 1 117 ? -11.302 4.449 15.005 1.00 75.94 117 ILE A C 1
ATOM 865 O O . ILE A 1 117 ? -11.612 4.409 16.194 1.00 75.94 117 ILE A O 1
ATOM 869 N N . ILE A 1 118 ? -11.667 5.456 14.205 1.00 74.56 118 ILE A N 1
ATOM 870 C CA . ILE A 1 118 ? -12.448 6.610 14.673 1.00 74.56 118 ILE A CA 1
ATOM 871 C C . ILE A 1 118 ? -13.823 6.161 15.179 1.00 74.56 118 ILE A C 1
ATOM 873 O O . ILE A 1 118 ? -14.225 6.546 16.273 1.00 74.56 118 ILE A O 1
ATOM 877 N N . ILE A 1 119 ? -14.531 5.317 14.422 1.00 74.12 119 ILE A N 1
ATOM 878 C CA . ILE A 1 119 ? -15.847 4.799 14.823 1.00 74.12 119 ILE A CA 1
ATOM 879 C C . ILE A 1 119 ? -15.741 4.005 16.131 1.00 74.12 119 ILE A C 1
ATOM 881 O O . ILE A 1 119 ? -16.532 4.233 17.044 1.00 74.12 119 ILE A O 1
ATOM 885 N N . ALA A 1 120 ? -14.755 3.110 16.257 1.00 72.00 120 ALA A N 1
ATOM 886 C CA . ALA A 1 120 ? -14.540 2.337 17.480 1.00 72.00 120 ALA A CA 1
ATOM 887 C C . ALA A 1 120 ? -14.239 3.240 18.690 1.00 72.00 120 ALA A C 1
ATOM 889 O O . ALA A 1 120 ? -14.813 3.041 19.760 1.00 72.00 120 ALA A O 1
ATOM 890 N N . ALA A 1 121 ? -13.401 4.265 18.512 1.00 69.75 121 ALA A N 1
ATOM 891 C CA . ALA A 1 121 ? -13.101 5.236 19.560 1.00 69.75 121 ALA A CA 1
ATOM 892 C C . ALA A 1 121 ? -14.355 6.011 20.005 1.00 69.75 121 ALA A C 1
ATOM 894 O O . ALA A 1 121 ? -14.570 6.180 21.202 1.00 69.75 121 ALA A O 1
ATOM 895 N N . LEU A 1 122 ? -15.209 6.429 19.063 1.00 73.12 122 LEU A N 1
ATOM 896 C CA . LEU A 1 122 ? -16.461 7.132 19.366 1.00 73.12 122 LEU A CA 1
ATOM 897 C C . LEU A 1 122 ? -17.485 6.249 20.091 1.00 73.12 122 LEU A C 1
ATOM 899 O O . LEU A 1 122 ? -18.193 6.745 20.962 1.00 73.12 122 LEU A O 1
ATOM 903 N N . ILE A 1 123 ? -17.572 4.959 19.743 1.00 73.94 123 ILE A N 1
ATOM 904 C CA . ILE A 1 123 ? -18.478 4.008 20.407 1.00 73.94 123 ILE A CA 1
ATOM 905 C C . ILE A 1 123 ? -18.064 3.784 21.863 1.00 73.94 123 ILE A C 1
ATOM 907 O O . ILE A 1 123 ? -18.928 3.717 22.728 1.00 73.94 123 ILE A O 1
ATOM 911 N N . ILE A 1 124 ? -16.764 3.652 22.135 1.00 69.12 124 ILE A N 1
ATOM 912 C CA . ILE A 1 124 ? -16.278 3.290 23.474 1.00 69.12 124 ILE A CA 1
ATOM 913 C C . ILE A 1 124 ? -16.155 4.514 24.396 1.00 69.12 124 ILE A C 1
ATOM 915 O O . ILE A 1 124 ? -16.231 4.372 25.611 1.00 69.12 124 ILE A O 1
ATOM 919 N N . LEU A 1 125 ? -15.997 5.723 23.847 1.00 60.69 125 LEU A N 1
ATOM 920 C CA . LEU A 1 125 ? -15.999 6.968 24.628 1.00 60.69 125 LEU A CA 1
ATOM 921 C C . LEU A 1 125 ? -17.416 7.403 25.068 1.00 60.69 125 LEU A C 1
ATOM 923 O O . LEU A 1 125 ? -17.570 8.465 25.671 1.00 60.69 125 LEU A O 1
ATOM 927 N N . LYS A 1 126 ? -18.450 6.621 24.749 1.00 52.50 126 LYS A N 1
ATOM 928 C CA . LYS A 1 126 ? -19.841 6.902 25.105 1.00 52.50 126 LYS A CA 1
ATOM 929 C C . LYS A 1 126 ? -20.303 6.128 26.335 1.00 52.50 126 LYS A C 1
ATOM 931 O O . LYS A 1 126 ? -19.871 4.972 26.511 1.00 52.50 126 LYS A O 1
#

Secondary structure (DSSP, 8-state):
-HHHHHHHHHHHHHHHHHHHHHHHTTSHHHHHHHHHHHHHHHHHHHHHHHHHHHHHHHHHHHHS--EEE-SSS-EEE-GGGSPPTT---SS-SSHHHHHHHHHHHHHHHHHHHHHHHHHHHHHHT-

pLDDT: mean 72.37, std 12.01, range [35.03, 88.94]

InterPro domains:
  IPR005240 Protein of unknown function DUF389 [PF04087] (6-119)
  IPR005240 Protein of unknown function DUF389 [PTHR20992] (2-126)

Organism: Araneus ventricosus (NCBI:txid182803)

=== Feature glossary ===
Feature key, reading from the visual/contextual features back to the raw sequence:

Rendered structure images. Six rendered views show the 3D structure from the faces of a cube — i.e. along ±x, ±y, ±z. Rendering representation is drawn randomly per protein from cartoon (secondary-structure ribbons), sticks (backbone bonds), or molecular surface; coloring is eithe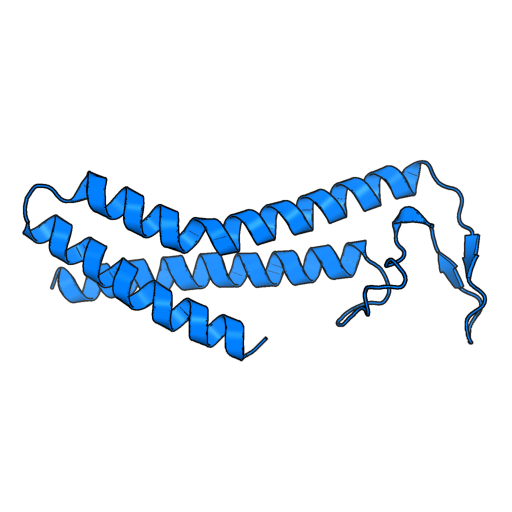r N→C rainbow (blue at the N-terminus through red at the C-terminus) or one color per chain.

Contact-map, Ramachandran, and PAE plots. The contact map is a binary N×N matrix image: pixel (i, j) is dark where Cα_i and Cα_j are within 8 Å and |i−j|>4. Because the |i−j|>4 filter removes local helical contacts, off-diagonal stripes parallel to the main diagonal indicate parallel β-sheets; stripes perpendicular to it indicate antiparallel β-sheets. The Ramachandran plot scatters every residue's (φ, ψ) pair against the sterically allowed regions. The PA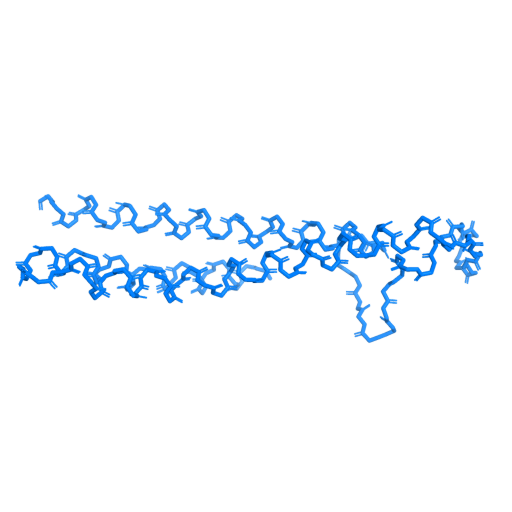E heatmap renders the predicted-aligned-error matrix.

InterPro / GO / CATH / organism. Database cross-references. InterPro integrates a dozen domain/family signature databases into unified entries with residue-range hits. GO terms attach function/process/location labels with evidence codes. CATH codes position the fold in a four-level structural taxonomy. Organism is the NCBI-taxonomy species name.

Nearest PDB structures. The Foldseek neighbor list gives the closest experimentally determined structures in the PDB, ranked by structural alignment. TM-score near 1 means near-identical fold; near 0.3 means only rough topology match. This is how one finds what a novel AlphaFold prediction most resembles in the solved-structure universe.

Predicted aligned error. PAE(i, j) answers: if I align the predicted and true structures on residue i, how far off (in Å) do I expect residue j to be? A block-diagonal PAE matrix with low values on the blocks and high values off-diagonal is the signature of a multi-domain protein with confidently predicted domains but uncertain inter-domain orientation.

Solvent-accessible surface area. Accessible surface area quantifies burial. A residue with SASA near zero is packed into the hydrophobic core; one with SASA >100 Å² sits on the surface. Computed here via the Shrake–Rupley numerical algorithm with a 1.4 Å probe.

B-factor. B-factor (Debye–Waller factor) reflects atomic displacement in the crystal lattice. It is an experimental observable (units Å²), not a pr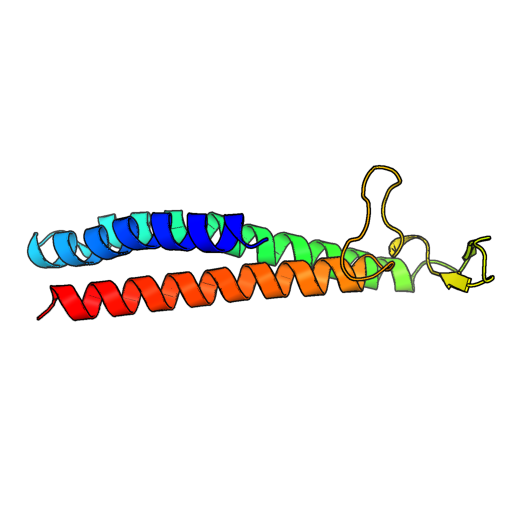ediction; low values mean the atom is pinned down, high values mean it moves or is heterogeneous across the crystal.

pLDDT. For AlphaFold models, the B-factor field carries pLDDT — the model's own estimate of local accuracy on a 0–100 scale. Regions with pLDDT<50 should be treated as essentially unmodeled; they often correspond to intrinsically disordered segments.

Backbone torsions (φ/ψ). φ (phi) and ψ (psi) are the two rotatable backbone dihedrals per residue: φ is the C(i-1)–N–Cα–C torsion, ψ is the N–Cα–C–N(i+1) torsion, both in degrees on (−180°, 180°]. α-helical residues cluster near (−60°, −45°); β-strand residues near (−120°, +130°). A Ramachandran plot is simply a scatter of (φ, ψ) for every residue.

Radius of gyration, Cα contacts, bounding box. Radius of gyration (Rg) is the root-mean-square distance of Cα atoms from their centroid — a single number for overall size and compactness. A globular domain of N residues has Rg ≈ 2.2·N^0.38 Å; an extended or disordered chain has a much larger Rg. The Cα contact count is the number of residue pairs whose Cα atoms are within 8 Å and are more than four positions apart in sequence — a standard proxy for tertiary packing density. The bounding box is the smallest axis-aligned box enclosing all Cα atoms.

Secondary structure (3-state, P-SEA). Three-state secondary structure (P-SEA) collapses the eight DSSP classes into helix (a), strand (b), and coil (c). P-SEA assigns these from Cα geometry alone — distances and angles — without requiring backbone oxygens, so it works on any Cα trace.

Secondary structure (8-state, DSSP). DSSP 8-state secondary structure assigns each residue one of H (α-helix), G (3₁₀-helix), I (π-helix), E (extended β-strand), B (isolated β-bridge), T (hydrogen-bonded turn), S (bend), or '-' (coil). The assignment is computed from backbone hydrogen-bond geometry via the Kabsch–Sander algorithm.

Foldseek 3Di. A 3Di character summarizes, for each residue, the relative orientation of the Cα frame of its nearest spatial neighbor. Because it encodes fold topology rather than chemistry, 3Di alignments detect remote structural similarity that sequence alignment misses.

mmCIF coordinates. The mmCIF block holds the 3D Cartesian coordinates of each backbone atom (N, Cα, C, O) in ångströms. mmCIF is the PDB's canonical archive format — a tagged-loop text representation of the atomic model.

Sequence. Sequence gives the chain of amino acids in standard one-letter code (A=alanine, C=cysteine, …, Y=tyrosine), read N→C. It is the only feature that is directly encoded by the gene; all structural features are derived from the folded form of this sequence.